Protein AF-R6EU10-F1 (afdb_monomer)

Radius of gyration: 15.29 Å; Cα contacts (8 Å, |Δi|>4): 115; chains: 1; bounding box: 35×38×36 Å

Secondary structure (DSSP, 8-state):
-HHHHHHHTTS--SS-B-HHHHHHHHHHHHHHHHHHHT--S---THHHHHHGGGSTTEEEEESSTT-----SS--HHHHHHHEEEEEE-HHHHHHHTSHHHHHHHHHHHIIIIISSTTS----HHHHHHHHHH--

Structure (mmCIF, N/CA/C/O backbone):
data_AF-R6EU10-F1
#
_entry.id   AF-R6EU10-F1
#
loop_
_atom_site.group_PDB
_atom_site.id
_atom_site.type_symbol
_atom_site.label_atom_id
_atom_site.label_alt_id
_atom_site.label_comp_id
_atom_site.label_asym_id
_atom_site.label_entity_id
_atom_site.label_seq_id
_atom_site.pdbx_PDB_ins_code
_atom_site.Cartn_x
_atom_site.Cartn_y
_atom_site.Cartn_z
_atom_site.occupancy
_atom_site.B_iso_or_equiv
_atom_site.auth_seq_id
_atom_site.auth_comp_id
_atom_site.auth_asym_id
_atom_site.auth_atom_id
_atom_site.pdbx_PDB_model_num
ATOM 1 N N . MET A 1 1 ? -4.632 -1.132 4.480 1.00 91.88 1 MET A N 1
ATOM 2 C CA . MET A 1 1 ? -6.029 -0.961 4.007 1.00 91.88 1 MET A CA 1
ATOM 3 C C . MET A 1 1 ? -6.166 -0.685 2.516 1.00 91.88 1 MET A C 1
ATOM 5 O O . MET A 1 1 ? -6.989 -1.341 1.895 1.00 91.88 1 MET A O 1
ATOM 9 N N . ALA A 1 2 ? -5.379 0.217 1.918 1.00 96.25 2 ALA A N 1
ATOM 10 C CA . ALA A 1 2 ? -5.526 0.561 0.495 1.00 96.25 2 ALA A CA 1
ATOM 11 C C . ALA A 1 2 ? -5.451 -0.650 -0.460 1.00 96.25 2 ALA A C 1
ATOM 13 O O . ALA A 1 2 ? -6.250 -0.744 -1.384 1.00 96.25 2 ALA A O 1
ATOM 14 N N . LEU A 1 3 ? -4.569 -1.618 -0.179 1.00 95.69 3 LEU A N 1
ATOM 15 C CA . LEU A 1 3 ? -4.470 -2.870 -0.944 1.00 95.69 3 LEU A CA 1
ATOM 16 C C . LEU A 1 3 ? -5.779 -3.664 -0.942 1.00 95.69 3 LEU A C 1
ATOM 18 O O . LEU A 1 3 ? -6.266 -4.045 -1.999 1.00 95.69 3 LEU A O 1
ATOM 22 N N . ILE A 1 4 ? -6.370 -3.867 0.241 1.00 96.56 4 ILE A N 1
ATOM 23 C CA . ILE A 1 4 ? -7.632 -4.602 0.398 1.00 96.56 4 ILE A CA 1
ATOM 24 C C . ILE A 1 4 ? -8.733 -3.925 -0.413 1.00 96.56 4 ILE A C 1
ATOM 26 O O . ILE A 1 4 ? -9.395 -4.588 -1.205 1.00 96.56 4 ILE A O 1
ATOM 30 N N . LYS A 1 5 ? -8.863 -2.600 -0.279 1.00 97.06 5 LYS A N 1
ATOM 31 C CA . LYS A 1 5 ? -9.852 -1.821 -1.028 1.00 97.06 5 LYS A CA 1
ATOM 32 C C . LYS A 1 5 ? -9.646 -1.938 -2.541 1.00 97.06 5 LYS A C 1
ATOM 34 O O . LYS A 1 5 ? -10.603 -2.169 -3.265 1.00 97.06 5 LYS A O 1
ATOM 39 N N . GLY A 1 6 ? -8.405 -1.840 -3.017 1.00 97.56 6 GLY A N 1
ATOM 40 C CA . GLY A 1 6 ? -8.096 -1.965 -4.442 1.00 97.56 6 GLY A CA 1
ATOM 41 C C . GLY A 1 6 ? -8.365 -3.358 -5.021 1.00 97.56 6 GLY A C 1
ATOM 42 O O . GLY A 1 6 ? -8.754 -3.463 -6.182 1.00 97.56 6 GLY A O 1
ATOM 43 N N . ILE A 1 7 ? -8.195 -4.418 -4.225 1.00 97.62 7 ILE A N 1
ATOM 44 C CA . ILE A 1 7 ? -8.592 -5.782 -4.612 1.00 97.62 7 ILE A CA 1
ATOM 45 C C . ILE A 1 7 ? -10.122 -5.884 -4.678 1.00 97.62 7 ILE A C 1
ATOM 47 O O . ILE A 1 7 ? -10.662 -6.415 -5.644 1.00 97.62 7 ILE A O 1
ATOM 51 N N . GLU A 1 8 ? -10.833 -5.354 -3.681 1.00 96.94 8 GLU A N 1
ATOM 52 C CA . GLU A 1 8 ? -12.303 -5.371 -3.637 1.00 96.94 8 GLU A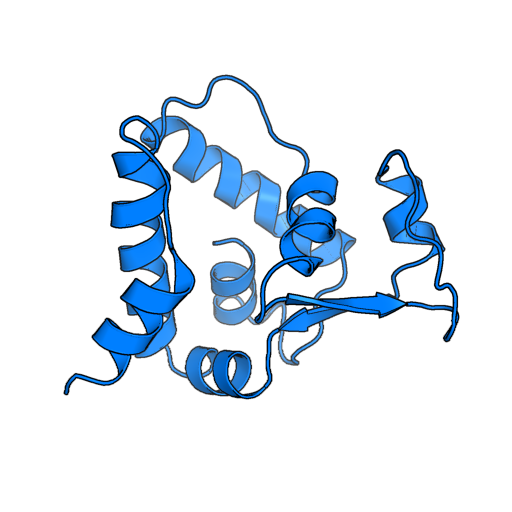 CA 1
ATOM 53 C C . GLU A 1 8 ? -12.954 -4.608 -4.787 1.00 96.94 8 GLU A C 1
ATOM 55 O O . GLU A 1 8 ? -13.945 -5.073 -5.344 1.00 96.94 8 GLU A O 1
ATOM 60 N N . ASP A 1 9 ? -12.367 -3.477 -5.166 1.00 96.81 9 ASP A N 1
ATOM 61 C CA . ASP A 1 9 ? -12.832 -2.652 -6.280 1.00 96.81 9 ASP A CA 1
ATOM 62 C C . ASP A 1 9 ? -12.433 -3.219 -7.653 1.00 96.81 9 ASP A C 1
ATOM 64 O O . ASP A 1 9 ? -12.791 -2.658 -8.687 1.00 96.81 9 ASP A O 1
ATOM 68 N N . GLY A 1 10 ? -11.652 -4.305 -7.690 1.00 96.81 10 GLY A N 1
ATOM 69 C CA . GLY A 1 10 ? -11.154 -4.902 -8.929 1.00 96.81 10 GLY A CA 1
ATOM 70 C C . GLY A 1 10 ? -10.088 -4.071 -9.653 1.00 96.81 10 GLY A C 1
ATOM 71 O O . GLY A 1 10 ? -9.793 -4.352 -10.818 1.00 96.81 10 GLY A O 1
ATOM 72 N N . VAL A 1 11 ? -9.497 -3.073 -8.983 1.00 97.50 11 VAL A N 1
ATOM 73 C CA . VAL A 1 11 ? -8.378 -2.266 -9.503 1.00 97.50 11 VAL A CA 1
ATOM 74 C C . VAL A 1 11 ? -7.127 -3.131 -9.650 1.00 97.50 11 VAL A C 1
ATOM 76 O O . VAL A 1 11 ? -6.436 -3.053 -10.666 1.00 97.50 11 VAL A O 1
ATOM 79 N N . PHE A 1 12 ? -6.860 -3.993 -8.664 1.00 97.81 12 PHE A N 1
ATOM 80 C CA . PHE A 1 12 ? -5.739 -4.932 -8.688 1.00 97.81 12 PHE A CA 1
ATOM 81 C C . PHE A 1 12 ? -6.241 -6.357 -8.917 1.00 97.81 12 PHE A C 1
ATOM 83 O O . PHE A 1 12 ? -6.725 -7.015 -7.999 1.00 97.81 12 PHE A O 1
ATOM 90 N N . LYS A 1 13 ? -6.118 -6.831 -10.160 1.00 97.06 13 LYS A N 1
ATOM 91 C CA . LYS A 1 13 ? -6.496 -8.198 -10.576 1.00 97.06 13 LYS A CA 1
ATOM 92 C C . LYS A 1 13 ? -5.344 -9.201 -10.491 1.00 97.06 13 LYS A C 1
ATOM 94 O O . LYS A 1 13 ? -5.554 -10.404 -10.597 1.00 97.06 13 LYS A O 1
ATOM 99 N N . HIS A 1 14 ? -4.130 -8.696 -10.315 1.00 97.94 14 HIS A N 1
ATOM 100 C CA . HIS A 1 14 ? -2.901 -9.470 -10.211 1.00 97.94 14 HIS A CA 1
ATOM 101 C C . HIS A 1 14 ? -2.111 -8.988 -8.995 1.00 97.94 14 HIS A C 1
ATOM 103 O O . HIS A 1 14 ? -2.341 -7.877 -8.514 1.00 97.94 14 HIS A O 1
ATOM 109 N N . ASN A 1 15 ? -1.166 -9.807 -8.529 1.00 98.06 15 ASN A N 1
ATOM 110 C CA . ASN A 1 15 ? -0.249 -9.464 -7.441 1.00 98.06 15 ASN A CA 1
ATOM 111 C C . ASN A 1 15 ? 0.815 -8.455 -7.914 1.00 98.06 15 ASN A C 1
ATOM 113 O O . ASN A 1 15 ? 1.999 -8.766 -8.006 1.00 98.06 15 ASN A O 1
ATOM 117 N N . SER A 1 16 ? 0.357 -7.273 -8.311 1.00 97.69 16 SER A N 1
ATOM 118 C CA . SER A 1 16 ? 1.160 -6.167 -8.813 1.00 97.69 16 SER A CA 1
ATOM 119 C C . SER A 1 16 ? 0.439 -4.862 -8.490 1.00 97.69 16 SER A C 1
ATOM 121 O O . SER A 1 16 ? -0.691 -4.621 -8.921 1.00 97.69 16 SER A O 1
ATOM 123 N N . PHE A 1 17 ? 1.091 -4.036 -7.680 1.00 97.94 17 PHE A N 1
ATOM 124 C CA . PHE A 1 17 ? 0.571 -2.792 -7.136 1.00 97.94 17 PHE A CA 1
ATOM 125 C C . PHE A 1 17 ? 1.414 -1.626 -7.653 1.00 97.94 17 PHE A C 1
ATOM 127 O O . PHE A 1 17 ? 2.458 -1.282 -7.095 1.00 97.94 17 PHE A O 1
ATOM 134 N N . GLU A 1 18 ? 0.952 -1.013 -8.739 1.00 97.31 18 GLU A N 1
ATOM 135 C CA . GLU A 1 18 ? 1.535 0.218 -9.274 1.00 97.31 18 GLU A CA 1
ATOM 136 C C . GLU A 1 18 ? 1.323 1.382 -8.297 1.00 97.31 18 GLU A C 1
ATOM 138 O O . GLU A 1 18 ? 0.220 1.581 -7.774 1.00 97.31 18 GLU A O 1
ATOM 143 N N . TYR A 1 19 ? 2.371 2.181 -8.086 1.00 97.38 19 TYR A N 1
ATOM 144 C CA . TYR A 1 19 ? 2.362 3.262 -7.100 1.00 97.38 19 TYR A CA 1
ATOM 145 C C . TYR A 1 19 ? 1.228 4.272 -7.330 1.00 97.38 19 TYR A C 1
ATOM 147 O O . TYR A 1 19 ? 0.496 4.579 -6.393 1.00 97.38 19 TYR A O 1
ATOM 155 N N . GLU A 1 20 ? 1.035 4.752 -8.564 1.00 96.50 20 GLU A N 1
ATOM 156 C CA . GLU A 1 20 ? 0.016 5.773 -8.859 1.00 96.50 20 GLU A CA 1
ATOM 157 C C . GLU A 1 20 ? -1.409 5.245 -8.647 1.00 96.50 20 GLU A C 1
ATOM 159 O O . GLU A 1 20 ? -2.234 5.915 -8.028 1.00 96.50 20 GLU A O 1
ATOM 164 N N . LYS A 1 21 ? -1.692 4.006 -9.075 1.00 96.94 21 LYS A N 1
ATOM 165 C CA . LYS A 1 21 ? -3.002 3.372 -8.849 1.00 96.94 21 LYS A CA 1
ATOM 166 C C . LYS A 1 21 ? -3.283 3.209 -7.360 1.00 96.94 21 LYS A C 1
ATOM 168 O O . LYS A 1 21 ? -4.393 3.475 -6.901 1.00 96.94 21 LYS A O 1
ATOM 173 N N . LEU A 1 22 ? -2.273 2.794 -6.593 1.00 97.38 22 LEU A N 1
ATOM 174 C CA . LEU A 1 22 ? -2.411 2.644 -5.151 1.00 97.38 22 LEU A CA 1
ATOM 175 C C . LEU A 1 22 ? -2.546 4.002 -4.447 1.00 97.38 22 LEU A C 1
ATOM 177 O O . LEU A 1 22 ? -3.303 4.094 -3.483 1.00 97.38 22 LEU A O 1
ATOM 181 N N . ALA A 1 23 ? -1.889 5.056 -4.943 1.00 96.44 23 ALA A N 1
ATOM 182 C CA . ALA A 1 23 ? -1.991 6.421 -4.423 1.00 96.44 23 ALA A CA 1
ATOM 183 C C . ALA A 1 23 ? -3.423 6.962 -4.493 1.00 96.44 23 ALA A C 1
ATOM 185 O O . ALA A 1 23 ? -3.913 7.494 -3.496 1.00 96.44 23 ALA A O 1
ATOM 186 N N . CYS A 1 24 ? -4.120 6.738 -5.613 1.00 94.94 24 CYS A N 1
ATOM 187 C CA . CYS A 1 24 ? -5.519 7.145 -5.780 1.00 94.94 24 CYS A CA 1
ATOM 188 C C . CYS A 1 24 ? -6.453 6.523 -4.728 1.00 94.94 24 CYS A C 1
ATOM 190 O O . CYS A 1 24 ? -7.424 7.147 -4.308 1.00 94.94 24 CYS A O 1
ATOM 192 N N . ILE A 1 25 ? -6.159 5.299 -4.283 1.00 97.25 25 ILE A N 1
ATOM 193 C CA . ILE A 1 25 ? -6.949 4.598 -3.261 1.00 97.25 25 ILE A CA 1
ATOM 194 C C . ILE A 1 25 ? -6.498 5.011 -1.856 1.00 97.25 25 ILE A C 1
ATOM 196 O O . ILE A 1 25 ? -7.317 5.174 -0.947 1.00 97.25 25 ILE A O 1
ATOM 200 N N . TYR A 1 26 ? -5.187 5.162 -1.667 1.00 96.25 26 TYR A N 1
ATOM 201 C CA . TYR A 1 26 ? -4.570 5.426 -0.376 1.00 96.25 26 TYR A CA 1
ATOM 202 C C . TYR A 1 26 ? -5.092 6.702 0.262 1.00 96.25 26 TYR A C 1
ATOM 204 O O . TYR A 1 26 ? -5.412 6.669 1.442 1.00 96.25 26 TYR A O 1
ATOM 212 N N . GLU A 1 27 ? -5.224 7.796 -0.487 1.00 91.62 27 GLU A N 1
ATOM 213 C CA . GLU A 1 27 ? -5.664 9.068 0.089 1.00 91.62 27 GLU A CA 1
ATOM 214 C C . GLU A 1 27 ? -7.070 8.967 0.705 1.00 91.62 27 GLU A C 1
ATOM 216 O O . GLU A 1 27 ? -7.286 9.383 1.845 1.00 91.62 27 GLU A O 1
ATOM 221 N N . ALA A 1 28 ? -8.017 8.358 -0.015 1.00 91.50 28 ALA A N 1
ATOM 222 C CA . ALA A 1 28 ? -9.383 8.167 0.468 1.00 91.50 28 ALA A CA 1
ATOM 223 C C . ALA A 1 28 ? -9.428 7.246 1.697 1.00 91.50 28 ALA A C 1
ATOM 225 O O . ALA A 1 28 ? -10.134 7.515 2.670 1.00 91.50 28 ALA A O 1
ATOM 226 N N . VAL A 1 29 ? -8.642 6.168 1.672 1.00 94.06 29 VAL A N 1
ATOM 227 C CA . VAL A 1 29 ? -8.528 5.236 2.796 1.00 94.06 29 VAL A CA 1
ATOM 228 C C . VAL A 1 29 ? -7.868 5.901 4.002 1.00 94.06 29 VAL A C 1
ATOM 230 O O . VAL A 1 29 ? -8.365 5.754 5.112 1.00 94.06 29 VAL A O 1
ATOM 233 N N . PHE A 1 30 ? -6.782 6.643 3.804 1.00 92.12 30 PHE A N 1
ATOM 234 C CA . PHE A 1 30 ? -6.065 7.329 4.870 1.00 92.12 30 PHE A CA 1
ATOM 235 C C . PHE A 1 30 ? -6.993 8.300 5.594 1.00 92.12 30 PHE A C 1
ATOM 237 O O . PHE A 1 30 ? -7.130 8.196 6.806 1.00 92.12 30 PHE A O 1
ATOM 244 N N . LYS A 1 31 ? -7.702 9.169 4.859 1.00 89.25 31 LYS A N 1
ATOM 245 C CA . LYS A 1 31 ? -8.649 10.130 5.449 1.00 89.25 31 LYS A CA 1
ATOM 246 C C . LYS A 1 31 ? -9.699 9.437 6.318 1.00 89.25 31 LYS A C 1
ATOM 248 O O . LYS A 1 31 ? -9.914 9.849 7.448 1.00 89.25 31 LYS A O 1
ATOM 253 N N . LYS A 1 32 ? -10.276 8.329 5.836 1.00 89.81 32 LYS A N 1
ATOM 254 C CA . LYS A 1 32 ? -11.271 7.548 6.591 1.00 89.81 32 LYS A CA 1
ATOM 255 C C . LYS A 1 32 ? -10.751 7.060 7.950 1.00 89.81 32 LYS A C 1
ATOM 257 O O . LYS A 1 32 ? -11.524 6.977 8.899 1.00 89.81 32 LYS A O 1
ATOM 262 N N . TYR A 1 33 ? -9.481 6.669 8.029 1.00 87.69 33 TYR A N 1
ATOM 263 C CA . TYR A 1 33 ? -8.911 6.072 9.239 1.00 87.69 33 TYR A CA 1
ATOM 264 C C . TYR A 1 33 ? -8.110 7.053 10.100 1.00 87.69 33 TYR A C 1
ATOM 266 O O . TYR A 1 33 ? -7.955 6.784 11.287 1.00 87.69 33 TYR A O 1
ATOM 274 N N . ALA A 1 34 ? -7.660 8.183 9.549 1.00 86.00 34 ALA A N 1
ATOM 275 C CA . ALA A 1 34 ? -6.973 9.237 10.294 1.00 86.00 34 ALA A CA 1
ATOM 276 C C . ALA A 1 34 ? -7.854 9.804 11.417 1.00 86.00 34 ALA A C 1
ATOM 278 O O . ALA A 1 34 ? -7.378 10.006 12.534 1.00 86.00 34 ALA A O 1
ATOM 279 N N . ASP A 1 35 ? -9.157 9.953 11.155 1.00 79.19 35 ASP A N 1
ATOM 280 C CA . ASP A 1 35 ? -10.138 10.369 12.162 1.00 79.19 35 ASP A CA 1
ATOM 281 C C . ASP A 1 35 ? -10.230 9.360 13.319 1.00 79.19 35 ASP A C 1
ATOM 283 O O . ASP A 1 35 ? -10.345 9.736 14.486 1.00 79.19 35 ASP A O 1
ATOM 287 N N . ILE A 1 36 ? -10.132 8.063 13.007 1.00 80.62 36 ILE A N 1
ATOM 288 C CA . ILE A 1 36 ? -10.222 6.971 13.987 1.00 80.62 36 ILE A CA 1
ATOM 289 C C . ILE A 1 36 ? -8.943 6.891 14.829 1.00 80.62 36 ILE A C 1
ATOM 291 O O . ILE A 1 36 ? -9.025 6.728 16.045 1.00 80.62 36 ILE A O 1
ATOM 295 N N . SER A 1 37 ? -7.769 7.030 14.206 1.00 76.38 37 SER A N 1
ATOM 296 C CA . SER A 1 37 ? -6.473 6.999 14.898 1.00 76.38 37 SER A CA 1
ATOM 297 C C . SER A 1 37 ? -6.101 8.320 15.577 1.00 76.38 37 SER A C 1
ATOM 299 O O . SER A 1 37 ? -5.063 8.387 16.235 1.00 76.38 37 SER A O 1
ATOM 301 N N . LYS A 1 38 ? -6.921 9.373 15.433 1.00 80.56 38 LYS A N 1
ATOM 302 C CA . LYS A 1 38 ? -6.609 10.752 15.858 1.00 80.56 38 LYS A CA 1
ATOM 303 C C . LYS A 1 38 ? -5.290 11.266 15.269 1.00 80.56 38 LYS A C 1
ATOM 305 O O . LYS A 1 38 ? -4.599 12.080 15.882 1.00 80.56 38 LYS A O 1
ATOM 310 N N . GLN A 1 39 ? -4.924 10.776 14.089 1.00 79.94 39 GLN A N 1
ATOM 311 C CA . GLN A 1 39 ? -3.710 11.187 13.408 1.00 79.94 39 GLN A CA 1
ATOM 312 C C . GLN A 1 39 ? -3.921 12.564 12.770 1.00 79.94 39 GLN A C 1
ATOM 314 O O . GLN A 1 39 ? -4.756 12.729 11.886 1.00 79.94 39 GLN A O 1
ATOM 319 N N . THR A 1 40 ? -3.147 13.553 13.212 1.00 77.56 40 THR A N 1
ATOM 320 C CA . THR A 1 40 ? -3.263 14.944 12.743 1.00 77.56 40 THR A CA 1
ATOM 321 C C . THR A 1 40 ? -2.465 15.214 11.472 1.00 77.56 40 THR A C 1
ATOM 323 O O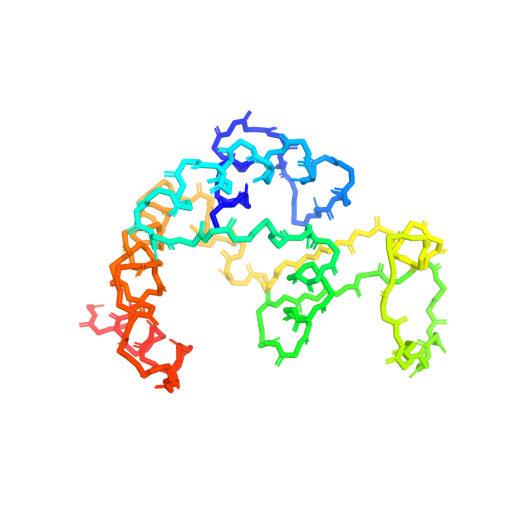 . THR A 1 40 ? -2.819 16.098 10.696 1.00 77.56 40 THR A O 1
ATOM 326 N N . GLU A 1 41 ? -1.388 14.461 11.245 1.00 85.56 41 GLU A N 1
ATOM 327 C CA . GLU A 1 41 ? -0.496 14.649 10.103 1.00 85.56 41 GLU A CA 1
ATOM 328 C C . GLU A 1 41 ? -0.731 13.599 9.023 1.00 85.56 41 GLU A C 1
ATOM 330 O O . GLU A 1 41 ? -0.756 12.396 9.288 1.00 85.56 41 GLU A O 1
ATOM 335 N N . TYR A 1 42 ? -0.841 14.048 7.775 1.00 87.69 42 TYR A N 1
ATOM 336 C CA . TYR A 1 42 ? -0.892 13.151 6.630 1.00 87.69 42 TYR A CA 1
ATOM 337 C C . TYR A 1 42 ? 0.453 12.442 6.447 1.00 87.69 42 TYR A C 1
ATOM 339 O O . TYR A 1 42 ? 1.484 13.096 6.307 1.00 87.69 42 TYR A O 1
ATOM 347 N N . THR A 1 43 ? 0.443 11.109 6.378 1.00 90.06 43 THR A N 1
ATOM 348 C CA . THR A 1 43 ? 1.615 10.331 5.959 1.00 90.06 43 THR A CA 1
ATOM 349 C C . THR A 1 43 ? 1.527 10.060 4.456 1.00 90.06 43 THR A C 1
ATOM 351 O O . THR A 1 43 ? 0.652 9.299 4.039 1.00 90.06 43 THR A O 1
ATOM 354 N N . PRO A 1 44 ? 2.420 10.619 3.620 1.00 92.75 44 PRO A N 1
ATOM 355 C CA . PRO A 1 44 ? 2.442 10.331 2.187 1.00 92.75 44 PRO A CA 1
ATOM 356 C C . PRO A 1 44 ? 2.669 8.848 1.878 1.00 92.75 44 PRO A C 1
ATOM 358 O O . PRO A 1 44 ? 3.526 8.227 2.502 1.00 92.75 44 PRO A O 1
ATOM 361 N N . LEU A 1 45 ? 1.986 8.302 0.859 1.00 95.69 45 LEU A N 1
ATOM 362 C CA . LEU A 1 45 ? 2.074 6.880 0.479 1.00 95.69 45 LEU A CA 1
ATOM 363 C C . LEU A 1 45 ? 3.508 6.391 0.230 1.00 95.69 45 LEU A C 1
ATOM 365 O O . LEU A 1 45 ? 3.805 5.245 0.551 1.00 95.69 45 LEU A O 1
ATOM 369 N N . TYR A 1 46 ? 4.403 7.215 -0.329 1.00 94.38 46 TYR A N 1
ATOM 370 C CA . TYR A 1 46 ? 5.772 6.772 -0.629 1.00 94.38 46 TYR A CA 1
ATOM 371 C C . TYR A 1 46 ? 6.527 6.274 0.612 1.00 94.38 46 TYR A C 1
ATOM 373 O O . TYR A 1 46 ? 7.411 5.435 0.464 1.00 94.38 46 TYR A O 1
ATOM 381 N N . TYR A 1 47 ? 6.155 6.720 1.820 1.00 93.19 47 TYR A N 1
ATOM 382 C CA . TYR A 1 47 ? 6.716 6.186 3.059 1.00 93.19 47 TYR A CA 1
ATOM 383 C C . TYR A 1 47 ? 6.308 4.729 3.297 1.00 93.19 47 TYR A C 1
ATOM 385 O O . TYR A 1 47 ? 7.190 3.877 3.220 1.00 93.19 47 TYR A O 1
ATOM 393 N N . PRO A 1 48 ? 5.030 4.378 3.552 1.00 92.75 48 PRO A N 1
ATOM 394 C CA . PRO A 1 48 ? 4.652 2.985 3.755 1.00 92.75 48 PRO A CA 1
ATOM 395 C C . PRO A 1 48 ? 4.916 2.129 2.513 1.00 92.75 48 PRO A C 1
ATOM 397 O O . PRO A 1 48 ? 5.342 0.992 2.654 1.00 92.75 48 PRO A O 1
ATOM 400 N N . PHE A 1 49 ? 4.759 2.663 1.299 1.00 94.94 49 PHE A N 1
ATOM 401 C CA . PHE A 1 49 ? 5.060 1.921 0.072 1.00 94.94 49 PHE A CA 1
ATOM 402 C C . PHE A 1 49 ? 6.517 1.450 0.025 1.00 94.94 49 PHE A C 1
ATOM 404 O O . PHE A 1 49 ? 6.792 0.335 -0.409 1.00 94.94 49 PHE A O 1
ATOM 411 N N . PHE A 1 50 ? 7.453 2.279 0.487 1.00 92.56 50 PHE A N 1
ATOM 412 C CA . PHE A 1 50 ? 8.857 1.908 0.555 1.00 92.56 50 PHE A CA 1
ATOM 413 C C . PHE A 1 50 ? 9.188 1.117 1.818 1.00 92.56 50 PHE A C 1
ATOM 415 O O . PHE A 1 50 ? 9.732 0.024 1.733 1.00 92.56 50 PHE A O 1
ATOM 422 N N . HIS A 1 51 ? 8.878 1.651 2.999 1.00 88.19 51 HIS A N 1
ATOM 423 C CA . HIS A 1 51 ? 9.336 1.094 4.271 1.00 88.19 51 HIS A CA 1
ATOM 424 C C . HIS A 1 51 ? 8.687 -0.241 4.625 1.00 88.19 51 HIS A C 1
ATOM 426 O O . HIS A 1 51 ? 9.277 -0.984 5.399 1.00 88.19 51 HIS A O 1
ATOM 432 N N . LEU A 1 52 ? 7.546 -0.599 4.025 1.00 88.06 52 LEU A N 1
ATOM 433 C CA . LEU A 1 52 ? 6.997 -1.945 4.175 1.00 88.06 52 LEU A CA 1
ATOM 434 C C . LEU A 1 52 ? 7.906 -3.027 3.576 1.00 88.06 52 LEU A C 1
ATOM 436 O O . LEU A 1 52 ? 7.735 -4.184 3.937 1.00 88.06 52 LEU A O 1
ATOM 440 N N . HIS A 1 53 ? 8.896 -2.700 2.733 1.00 80.06 53 HIS A N 1
ATOM 441 C CA . HIS A 1 53 ? 9.824 -3.713 2.204 1.00 80.06 53 HIS A CA 1
ATOM 442 C C . HIS A 1 53 ? 10.664 -4.402 3.291 1.00 80.06 53 HIS A C 1
ATOM 444 O O . HIS A 1 53 ? 11.245 -5.450 3.041 1.00 80.06 53 HIS A O 1
ATOM 450 N N . THR A 1 54 ? 10.748 -3.818 4.493 1.00 75.19 54 THR A N 1
ATOM 451 C CA . THR A 1 54 ? 11.406 -4.446 5.648 1.00 75.19 54 THR A CA 1
ATOM 452 C C . THR A 1 54 ? 10.535 -5.506 6.324 1.00 75.19 54 THR A C 1
ATOM 454 O O . THR A 1 54 ? 10.976 -6.148 7.274 1.00 75.19 54 THR A O 1
ATOM 457 N N . SER A 1 55 ? 9.294 -5.680 5.866 1.00 81.50 55 SER A N 1
ATOM 458 C CA . SER A 1 55 ? 8.402 -6.746 6.307 1.00 81.50 55 SER A CA 1
ATOM 459 C C . SER A 1 55 ? 8.566 -8.001 5.452 1.00 81.50 55 SER A C 1
ATOM 461 O O . SER A 1 55 ? 8.891 -7.924 4.272 1.00 81.50 55 SER A O 1
ATOM 463 N N . ASP A 1 56 ? 8.216 -9.158 6.011 1.00 86.69 56 ASP A N 1
ATOM 464 C CA . ASP A 1 56 ? 8.312 -10.439 5.295 1.00 86.69 56 ASP A CA 1
ATOM 465 C C . ASP A 1 56 ? 7.242 -10.613 4.196 1.00 86.69 56 ASP A C 1
ATOM 467 O O . ASP A 1 56 ? 7.205 -11.637 3.512 1.00 86.69 56 ASP A O 1
ATOM 471 N N . PHE A 1 57 ? 6.318 -9.655 4.045 1.00 90.06 57 PHE A N 1
ATOM 472 C CA . PHE A 1 57 ? 5.142 -9.803 3.185 1.00 90.06 57 PHE A CA 1
ATOM 473 C C . PHE A 1 57 ? 5.055 -8.806 2.033 1.00 90.06 57 PHE A C 1
ATOM 475 O O . PHE A 1 57 ? 4.193 -9.007 1.183 1.00 90.06 57 PHE A O 1
ATOM 482 N N . TRP A 1 58 ? 5.874 -7.755 1.983 1.00 94.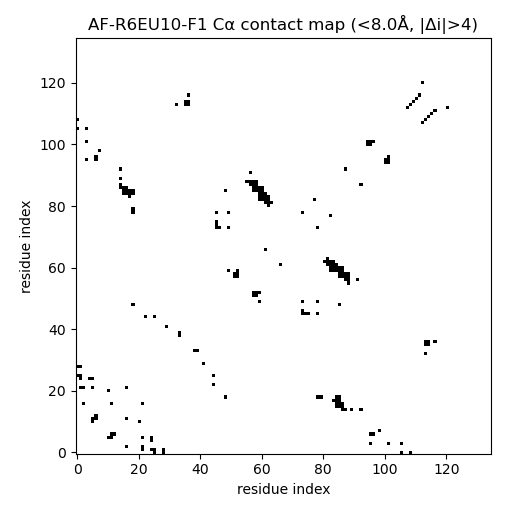50 58 TRP A N 1
ATOM 483 C CA . TRP A 1 58 ? 5.803 -6.704 0.963 1.00 94.50 58 TRP A CA 1
ATOM 484 C C . TRP A 1 58 ? 7.140 -6.567 0.252 1.00 94.50 58 TRP A C 1
ATOM 486 O O . TRP A 1 58 ? 8.177 -6.421 0.886 1.00 94.50 58 TRP A O 1
ATOM 496 N N . ASN A 1 59 ? 7.111 -6.587 -1.073 1.00 93.62 59 ASN A N 1
ATOM 497 C CA . ASN A 1 59 ? 8.302 -6.609 -1.903 1.00 93.62 59 ASN A CA 1
ATOM 498 C C . ASN A 1 59 ? 8.194 -5.562 -3.009 1.00 93.62 59 ASN A C 1
ATOM 500 O O . ASN A 1 59 ? 7.105 -5.269 -3.505 1.00 93.62 59 ASN A O 1
ATOM 504 N N . LEU A 1 60 ? 9.339 -5.021 -3.418 1.00 93.69 60 LEU A N 1
ATOM 505 C CA . LEU A 1 60 ? 9.439 -4.072 -4.522 1.00 93.69 60 LEU A CA 1
ATOM 506 C C . LEU A 1 60 ? 10.046 -4.774 -5.737 1.00 93.69 60 LEU A C 1
ATOM 508 O O . LEU A 1 60 ? 11.135 -5.339 -5.651 1.00 93.69 60 LEU A O 1
ATOM 512 N N . CYS A 1 61 ? 9.357 -4.722 -6.874 1.00 93.19 61 CYS A N 1
ATOM 513 C CA . CYS A 1 61 ? 9.934 -5.073 -8.164 1.00 93.19 61 CYS A CA 1
ATOM 514 C C . CYS A 1 61 ? 10.627 -3.827 -8.729 1.00 93.19 61 CYS A C 1
ATOM 516 O O . CYS A 1 61 ? 9.976 -2.824 -9.035 1.00 93.19 61 CYS A O 1
ATOM 518 N N . LEU A 1 62 ? 11.959 -3.861 -8.798 1.00 92.75 62 LEU A N 1
ATOM 519 C CA . LEU A 1 62 ? 12.755 -2.751 -9.317 1.00 92.75 62 LEU A CA 1
ATOM 520 C C . LEU A 1 62 ? 12.827 -2.816 -10.844 1.00 92.75 62 LEU A C 1
ATOM 522 O O . LEU A 1 62 ? 13.013 -3.890 -11.406 1.00 92.75 62 LEU A O 1
ATOM 526 N N . LYS A 1 63 ? 12.767 -1.652 -11.498 1.00 92.19 63 LYS A N 1
ATOM 527 C CA . LYS A 1 63 ? 12.902 -1.522 -12.961 1.00 92.19 63 LYS A CA 1
ATOM 528 C C . LYS A 1 63 ? 14.261 -2.002 -13.469 1.00 92.19 63 LYS A C 1
ATOM 530 O O . LYS A 1 63 ? 14.366 -2.511 -14.579 1.00 92.19 63 LYS A O 1
ATOM 535 N N . THR A 1 64 ? 15.296 -1.827 -12.650 1.00 87.81 64 THR A N 1
ATOM 536 C CA . THR A 1 64 ? 16.649 -2.306 -12.932 1.00 87.81 64 THR A CA 1
ATOM 537 C C . THR A 1 64 ? 17.009 -3.380 -11.908 1.00 87.81 64 THR A C 1
ATOM 539 O O . THR A 1 64 ? 17.224 -3.050 -10.734 1.00 87.81 64 THR A O 1
ATOM 542 N N . PRO A 1 65 ? 17.087 -4.658 -12.319 1.00 69.94 65 PRO A N 1
ATOM 543 C CA . PRO A 1 65 ? 17.598 -5.729 -11.471 1.00 69.94 65 PRO A CA 1
ATOM 544 C C . PRO A 1 65 ? 19.022 -5.384 -10.993 1.00 69.94 65 PRO A C 1
ATOM 546 O O . PRO A 1 65 ? 19.819 -4.891 -11.788 1.00 69.94 65 PRO A O 1
ATOM 549 N N . HIS A 1 66 ? 19.345 -5.627 -9.716 1.00 64.38 66 HIS A N 1
ATOM 550 C CA . HIS A 1 66 ? 20.653 -5.341 -9.073 1.00 64.38 66 HIS A CA 1
ATOM 551 C C . HIS A 1 66 ? 20.949 -3.877 -8.702 1.00 64.38 66 HIS A C 1
ATOM 553 O O . HIS A 1 66 ? 22.090 -3.505 -8.419 1.00 64.38 66 HIS A O 1
ATOM 559 N N . SER A 1 67 ? 19.925 -3.023 -8.641 1.00 65.94 67 SER A N 1
ATOM 560 C CA . SER A 1 67 ? 20.009 -1.763 -7.895 1.00 65.94 67 SER A CA 1
ATOM 561 C C . SER A 1 67 ? 20.037 -2.059 -6.383 1.00 65.94 67 SER A C 1
ATOM 563 O O . SER A 1 67 ? 19.061 -1.827 -5.674 1.00 65.94 67 SER A O 1
ATOM 565 N N . ASP A 1 68 ? 21.160 -2.564 -5.872 1.00 58.53 68 ASP A N 1
ATOM 566 C CA . ASP A 1 68 ? 21.304 -2.989 -4.466 1.00 58.53 68 ASP A CA 1
ATOM 567 C C . ASP A 1 68 ? 21.359 -1.809 -3.478 1.00 58.53 68 ASP A C 1
ATOM 569 O O . ASP A 1 68 ? 21.408 -1.984 -2.260 1.00 58.53 68 ASP A O 1
ATOM 573 N N . LYS A 1 69 ? 21.371 -0.575 -3.993 1.00 68.56 69 LYS A N 1
ATOM 574 C CA . LYS A 1 69 ? 21.441 0.640 -3.185 1.00 68.56 69 LYS A CA 1
ATOM 575 C C . LYS A 1 69 ? 20.071 1.280 -3.070 1.00 68.56 69 LYS A C 1
ATOM 577 O O . LYS A 1 69 ? 19.684 2.130 -3.871 1.00 68.56 69 LYS A O 1
ATOM 582 N N . PHE A 1 70 ? 19.367 0.903 -2.012 1.00 80.00 70 PHE A N 1
ATOM 583 C CA . PHE A 1 70 ? 18.276 1.717 -1.506 1.00 80.00 70 PHE A CA 1
ATOM 584 C C . PHE A 1 70 ? 18.780 3.121 -1.133 1.00 80.00 70 PHE A C 1
ATOM 586 O O . PHE A 1 70 ? 19.905 3.265 -0.643 1.00 80.00 70 PHE A O 1
ATOM 593 N N . PRO A 1 71 ? 17.982 4.171 -1.384 1.00 81.69 71 PRO A N 1
ATOM 594 C CA . PRO A 1 71 ? 18.393 5.532 -1.093 1.00 81.69 71 PRO A CA 1
ATOM 595 C C . PRO A 1 71 ? 18.442 5.746 0.423 1.00 81.69 71 PRO A C 1
ATOM 597 O O . PRO A 1 71 ? 17.640 5.184 1.166 1.00 81.69 71 PRO A O 1
ATOM 600 N N . SER A 1 72 ? 19.340 6.619 0.881 1.00 78.00 72 SER A N 1
ATOM 601 C CA . SER A 1 72 ? 19.363 7.068 2.280 1.00 78.00 72 SER A CA 1
ATOM 602 C C . SER A 1 72 ? 18.113 7.874 2.653 1.00 78.00 72 SER A C 1
ATOM 604 O O . SER A 1 72 ? 17.665 7.814 3.795 1.00 78.00 72 SER A O 1
ATOM 606 N N . THR A 1 73 ? 17.523 8.579 1.681 1.00 82.06 73 THR A N 1
ATOM 607 C CA . THR A 1 73 ? 16.269 9.326 1.832 1.00 82.06 73 THR A CA 1
ATOM 608 C C . THR A 1 73 ? 15.306 8.950 0.714 1.00 82.06 73 THR A C 1
ATOM 610 O O . THR A 1 73 ? 15.598 9.160 -0.465 1.00 82.06 73 THR A O 1
ATOM 613 N N . ILE A 1 74 ? 14.139 8.415 1.076 1.00 89.94 74 ILE A N 1
ATOM 614 C CA . ILE A 1 74 ? 13.114 8.044 0.102 1.00 89.94 74 ILE A CA 1
ATOM 615 C C . ILE A 1 74 ? 12.329 9.268 -0.380 1.00 89.94 74 ILE A C 1
ATOM 617 O O . ILE A 1 74 ? 12.008 10.172 0.390 1.00 89.94 74 ILE A O 1
ATOM 621 N N . SER A 1 75 ? 11.989 9.283 -1.667 1.00 92.38 75 SER A N 1
ATOM 622 C CA . SER A 1 75 ? 11.102 10.281 -2.261 1.00 92.38 75 SER A CA 1
ATOM 623 C C . SER A 1 75 ? 10.143 9.631 -3.252 1.00 92.38 75 SER A C 1
ATOM 625 O O . SER A 1 75 ? 10.416 8.563 -3.805 1.00 92.38 75 SER A O 1
ATOM 627 N N . VAL A 1 76 ? 9.035 10.315 -3.540 1.00 94.56 76 VAL A N 1
ATOM 628 C CA . VAL A 1 76 ? 8.108 9.899 -4.602 1.00 94.56 76 VAL A CA 1
ATOM 629 C C . VAL A 1 76 ? 8.799 9.805 -5.969 1.00 94.56 76 VAL A C 1
ATOM 631 O O . VAL A 1 76 ? 8.513 8.894 -6.743 1.00 94.56 76 VAL A O 1
ATOM 634 N N . GLY A 1 77 ? 9.749 10.704 -6.256 1.00 94.62 77 GLY A N 1
ATOM 635 C CA . GLY A 1 77 ? 10.531 10.672 -7.494 1.00 94.62 77 GLY A CA 1
ATOM 636 C C . GLY A 1 77 ? 11.386 9.412 -7.595 1.00 94.62 77 GLY A C 1
ATOM 637 O O . GLY A 1 77 ? 11.437 8.787 -8.651 1.00 94.62 77 GLY A O 1
ATOM 638 N N . TRP A 1 78 ? 11.989 8.980 -6.483 1.00 93.50 78 TRP A N 1
ATOM 639 C CA . TRP A 1 78 ? 12.741 7.730 -6.457 1.00 93.50 78 TRP A CA 1
ATOM 640 C C . TRP A 1 78 ? 11.842 6.526 -6.750 1.00 93.50 78 TRP A C 1
ATOM 642 O O . TRP A 1 78 ? 12.206 5.711 -7.594 1.00 93.50 78 TRP A O 1
ATOM 652 N N . ILE A 1 79 ? 10.654 6.443 -6.135 1.00 94.94 79 ILE A N 1
ATOM 653 C CA . ILE A 1 79 ? 9.700 5.354 -6.407 1.00 94.94 79 ILE A CA 1
ATOM 654 C C . ILE A 1 79 ? 9.358 5.299 -7.897 1.00 94.94 79 ILE A C 1
ATOM 656 O O . ILE A 1 79 ? 9.536 4.263 -8.529 1.00 94.94 79 ILE A O 1
ATOM 660 N N . ARG A 1 80 ? 8.952 6.430 -8.482 1.00 95.25 80 ARG A N 1
ATOM 661 C CA . ARG A 1 80 ? 8.576 6.523 -9.903 1.00 95.25 80 ARG A CA 1
ATOM 662 C C . ARG A 1 80 ? 9.703 6.120 -10.850 1.00 95.25 80 ARG A C 1
ATOM 664 O O . ARG A 1 80 ? 9.444 5.526 -11.895 1.00 95.25 80 ARG A O 1
ATOM 671 N N . ASN A 1 81 ? 10.946 6.431 -10.498 1.00 92.88 81 ASN A N 1
ATOM 672 C CA . ASN A 1 81 ? 12.095 6.178 -11.363 1.00 92.88 81 ASN A CA 1
ATOM 673 C C . ASN A 1 81 ? 12.663 4.764 -11.223 1.00 92.88 81 ASN A C 1
ATOM 675 O O . ASN A 1 81 ? 13.260 4.278 -12.177 1.00 92.88 81 ASN A 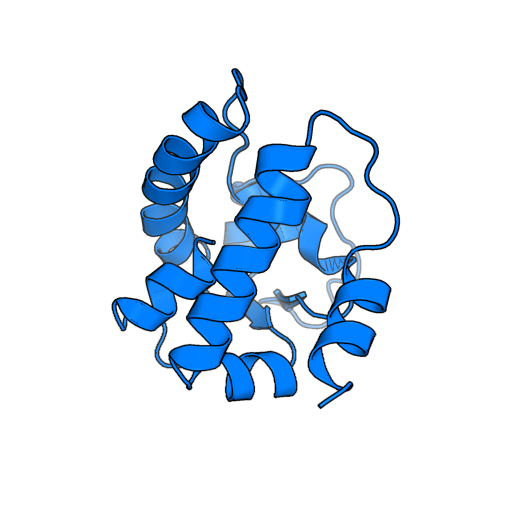O 1
ATOM 679 N N . ASN A 1 82 ? 12.473 4.103 -10.078 1.00 92.88 82 ASN A N 1
ATOM 680 C CA . ASN A 1 82 ? 13.191 2.864 -9.760 1.00 92.88 82 ASN A CA 1
ATOM 681 C C . ASN A 1 82 ? 12.281 1.659 -9.520 1.00 92.88 82 ASN A C 1
ATOM 683 O O . ASN A 1 82 ? 12.737 0.531 -9.678 1.00 92.88 82 ASN A O 1
ATOM 687 N N . VAL A 1 83 ? 11.015 1.866 -9.158 1.00 93.94 83 VAL A N 1
ATOM 688 C CA . VAL A 1 83 ? 10.079 0.781 -8.852 1.00 93.94 83 VAL A CA 1
ATOM 689 C C . VAL A 1 83 ? 9.086 0.627 -9.993 1.00 93.94 83 VAL A C 1
ATOM 691 O O . VAL A 1 83 ? 8.474 1.601 -10.431 1.00 93.94 83 VAL A O 1
ATOM 694 N N . GLU A 1 84 ? 8.937 -0.596 -10.487 1.00 95.69 84 GLU A N 1
ATOM 695 C CA . GLU A 1 84 ? 7.943 -0.927 -11.504 1.00 95.69 84 GLU A CA 1
ATOM 696 C C . GLU A 1 84 ? 6.578 -1.161 -10.854 1.00 95.69 84 GLU A C 1
ATOM 698 O O . GLU A 1 84 ? 5.591 -0.514 -11.197 1.00 95.69 84 GLU A O 1
ATOM 703 N N . TYR A 1 85 ? 6.548 -2.017 -9.835 1.00 97.06 85 TYR A N 1
ATOM 704 C CA . TYR A 1 85 ? 5.390 -2.269 -8.986 1.00 97.06 85 TYR A CA 1
ATOM 705 C C . TYR A 1 85 ? 5.844 -2.854 -7.648 1.00 97.06 85 TYR A C 1
ATOM 707 O O . TYR A 1 85 ? 6.966 -3.340 -7.506 1.00 97.06 85 TYR A O 1
ATOM 715 N N . ALA A 1 86 ? 4.961 -2.830 -6.657 1.00 97.00 86 ALA A N 1
ATOM 716 C CA . ALA A 1 86 ? 5.117 -3.647 -5.461 1.00 97.00 86 ALA A CA 1
ATOM 717 C C . ALA A 1 86 ? 4.269 -4.916 -5.558 1.00 97.00 86 ALA A C 1
ATOM 719 O O . ALA A 1 86 ? 3.292 -4.961 -6.300 1.00 97.00 86 ALA A O 1
ATOM 720 N N . TYR A 1 87 ? 4.610 -5.942 -4.793 1.00 97.31 87 TYR A N 1
ATOM 721 C CA . TYR A 1 87 ? 3.828 -7.170 -4.692 1.00 97.31 87 TYR A CA 1
ATOM 722 C C . TYR A 1 87 ? 3.894 -7.714 -3.270 1.00 97.31 87 TYR A C 1
ATOM 724 O O . TYR A 1 87 ? 4.840 -7.446 -2.527 1.00 97.31 87 TYR A O 1
ATOM 732 N N . ILE A 1 88 ? 2.875 -8.472 -2.874 1.00 97.06 88 ILE A N 1
ATOM 733 C CA . ILE A 1 88 ? 2.861 -9.139 -1.572 1.00 97.06 88 ILE A CA 1
ATOM 734 C C . ILE A 1 88 ? 3.299 -10.596 -1.688 1.00 97.06 88 ILE A C 1
ATOM 736 O O . ILE A 1 88 ? 3.299 -11.164 -2.779 1.00 97.06 88 ILE A O 1
ATOM 740 N N . ALA A 1 89 ? 3.664 -11.219 -0.568 1.00 95.44 89 ALA A N 1
ATOM 741 C CA . ALA A 1 89 ? 3.995 -12.640 -0.531 1.00 95.44 89 ALA A CA 1
ATOM 742 C C . ALA A 1 89 ? 2.888 -13.482 -1.210 1.00 95.44 89 ALA A C 1
ATOM 744 O O . ALA A 1 89 ? 1.709 -13.260 -0.912 1.00 95.44 89 ALA A O 1
ATOM 745 N N . PRO A 1 90 ? 3.224 -14.461 -2.077 1.00 95.62 90 PRO A N 1
ATOM 746 C CA . PRO A 1 90 ? 2.234 -15.214 -2.856 1.00 95.62 90 PRO A CA 1
ATOM 747 C C . PRO A 1 90 ? 1.112 -15.824 -2.010 1.00 95.62 90 PRO A C 1
ATOM 749 O O . PRO A 1 90 ? -0.061 -15.642 -2.312 1.00 95.62 90 PRO A O 1
ATOM 752 N N . LYS A 1 91 ? 1.456 -16.426 -0.865 1.00 94.69 91 LYS A N 1
ATOM 753 C CA . LYS A 1 91 ? 0.468 -16.994 0.063 1.00 94.69 91 LYS A CA 1
ATOM 754 C C . LYS A 1 91 ? -0.528 -15.948 0.577 1.00 94.69 91 LYS A C 1
ATOM 756 O O . LYS A 1 91 ? -1.713 -16.240 0.704 1.00 94.69 91 LYS A O 1
ATOM 761 N N . LEU A 1 92 ? -0.061 -14.733 0.878 1.00 95.06 92 LEU A N 1
ATOM 762 C CA . LEU A 1 92 ? -0.942 -13.648 1.311 1.00 95.06 92 LEU A CA 1
ATOM 763 C C . LEU A 1 92 ? -1.840 -13.193 0.156 1.00 95.06 92 LEU A C 1
ATOM 765 O O . LEU A 1 92 ? -3.030 -12.982 0.365 1.00 95.06 92 LEU A O 1
ATOM 769 N N . TRP A 1 93 ? -1.297 -13.083 -1.058 1.00 97.50 93 TRP A N 1
ATOM 770 C CA . TRP A 1 93 ? -2.086 -12.765 -2.248 1.00 97.50 93 TRP A CA 1
ATOM 771 C C . TRP A 1 93 ? -3.224 -13.763 -2.478 1.00 97.50 93 TRP A C 1
ATOM 773 O O . TRP A 1 93 ? -4.367 -13.335 -2.659 1.00 97.50 93 TRP A O 1
ATOM 783 N N . ASP A 1 94 ? -2.932 -15.062 -2.399 1.00 97.12 94 ASP A N 1
ATOM 784 C CA . ASP A 1 94 ? -3.918 -16.129 -2.583 1.00 97.12 94 ASP A CA 1
ATOM 785 C C . ASP A 1 94 ? -5.032 -16.044 -1.532 1.00 97.12 94 ASP A C 1
ATOM 787 O O . ASP A 1 94 ? -6.218 -16.077 -1.861 1.00 97.12 94 ASP A O 1
ATOM 791 N N . MET A 1 95 ? -4.668 -15.826 -0.264 1.00 96.56 95 MET A N 1
ATOM 792 C CA . MET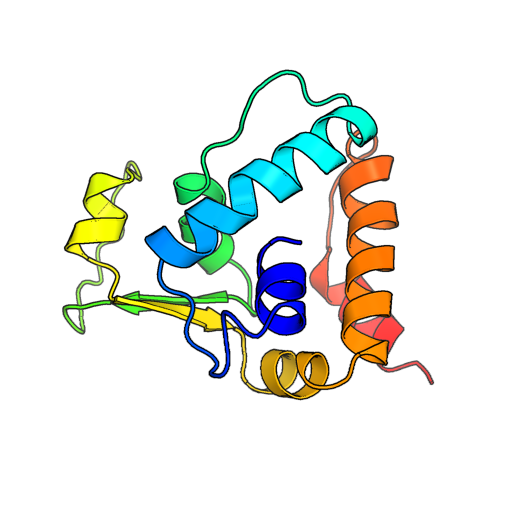 A 1 95 ? -5.644 -15.621 0.808 1.00 96.56 95 MET A CA 1
ATOM 793 C C . MET A 1 95 ? -6.554 -14.420 0.523 1.00 96.56 95 MET A C 1
ATOM 795 O O . MET A 1 95 ? -7.775 -14.523 0.652 1.00 96.56 95 MET A O 1
ATOM 799 N N . LEU A 1 96 ? -5.991 -13.287 0.094 1.00 97.12 96 LEU A N 1
ATOM 800 C CA . LEU A 1 96 ? -6.761 -12.065 -0.153 1.00 97.12 96 LEU A CA 1
ATOM 801 C C . LEU A 1 96 ? -7.691 -12.146 -1.369 1.00 97.12 96 LEU A C 1
ATOM 803 O O . LEU A 1 96 ? -8.524 -11.251 -1.533 1.00 97.12 96 LEU A O 1
ATOM 807 N N . GLN A 1 97 ? -7.653 -13.217 -2.167 1.00 97.12 97 GLN A N 1
ATOM 808 C CA . GLN A 1 97 ? -8.674 -13.450 -3.194 1.00 97.12 97 GLN A CA 1
ATOM 809 C C . GLN A 1 97 ? -10.042 -13.767 -2.577 1.00 97.12 97 GLN A C 1
ATOM 811 O O . GLN A 1 97 ? -11.082 -13.395 -3.130 1.00 97.12 97 GLN A O 1
ATOM 816 N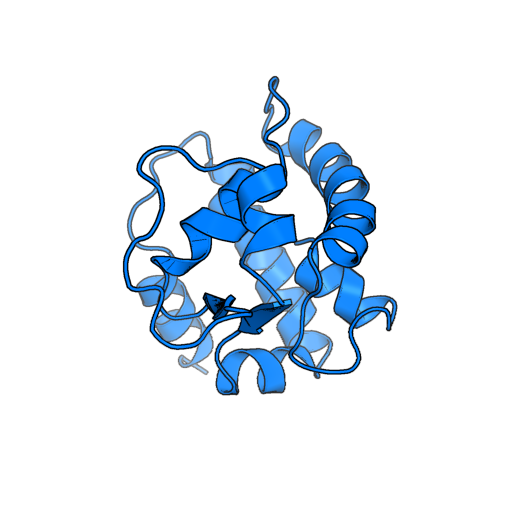 N . HIS A 1 98 ? -10.074 -14.343 -1.373 1.00 97.38 98 HIS A N 1
ATOM 817 C CA . HIS A 1 98 ? -11.321 -14.626 -0.671 1.00 97.38 98 HIS A CA 1
ATOM 818 C C . HIS A 1 98 ? -11.736 -13.456 0.227 1.00 97.38 98 HIS A C 1
ATOM 820 O O . HIS A 1 98 ? -10.997 -13.014 1.110 1.00 97.38 98 HIS A O 1
ATOM 826 N N . LYS A 1 99 ? -12.983 -12.996 0.060 1.00 96.62 99 LYS A N 1
ATOM 827 C CA . LYS A 1 99 ? -13.549 -11.869 0.822 1.00 96.62 99 LYS A CA 1
ATOM 828 C C . LYS A 1 99 ? -13.461 -12.060 2.340 1.00 96.62 99 LYS A C 1
ATOM 830 O O . LYS A 1 99 ? -13.201 -11.103 3.056 1.00 96.62 99 LYS A O 1
ATOM 835 N N . VAL A 1 100 ? -13.628 -13.290 2.829 1.00 96.81 100 VAL A N 1
ATOM 836 C CA . VAL A 1 100 ? -13.551 -13.595 4.268 1.00 96.81 100 VAL A CA 1
ATOM 837 C C . VAL A 1 100 ? -12.181 -13.229 4.846 1.00 96.81 100 VAL A C 1
ATOM 839 O O . VAL A 1 100 ? -12.117 -12.599 5.899 1.00 96.81 100 VAL A O 1
ATOM 842 N N . TYR A 1 101 ? -11.086 -13.552 4.152 1.00 96.19 101 TYR A N 1
ATOM 843 C CA . TYR A 1 101 ? -9.740 -13.210 4.624 1.00 96.19 101 TYR A CA 1
ATOM 844 C C . TYR A 1 101 ? -9.442 -11.714 4.498 1.00 96.19 101 TYR A C 1
ATOM 846 O O . TYR A 1 101 ? -8.769 -11.162 5.366 1.00 96.19 101 TYR A O 1
ATOM 854 N N . ARG A 1 102 ? -9.990 -11.036 3.479 1.00 96.81 102 ARG A N 1
ATOM 855 C CA . ARG A 1 102 ? -9.917 -9.568 3.378 1.00 96.81 102 ARG A CA 1
ATOM 856 C C . ARG A 1 102 ? -10.592 -8.880 4.560 1.00 96.81 102 ARG A C 1
ATOM 858 O O . ARG A 1 102 ? -9.975 -8.018 5.177 1.00 96.81 102 ARG A O 1
ATOM 865 N N . ASN A 1 103 ? -11.806 -9.304 4.909 1.00 96.12 103 ASN A N 1
ATOM 866 C CA . ASN A 1 103 ? -12.540 -8.759 6.050 1.00 96.12 103 ASN A CA 1
ATOM 867 C C . ASN A 1 103 ? -11.774 -8.976 7.361 1.00 96.12 103 ASN A C 1
ATOM 869 O O . ASN A 1 103 ? -11.550 -8.019 8.091 1.00 96.12 103 ASN A O 1
ATOM 873 N N . ARG A 1 104 ? -11.290 -10.201 7.611 1.00 94.12 104 ARG A N 1
ATOM 874 C CA . ARG A 1 104 ? -10.510 -10.518 8.820 1.00 94.12 104 ARG A CA 1
ATOM 875 C C . ARG A 1 104 ? -9.235 -9.684 8.936 1.00 94.12 104 ARG A C 1
ATOM 877 O O . ARG A 1 104 ? -8.936 -9.170 10.006 1.00 94.12 104 ARG A O 1
ATOM 884 N N . LEU A 1 105 ? -8.483 -9.531 7.842 1.00 93.50 105 LEU A N 1
ATOM 885 C CA . LEU A 1 105 ? -7.282 -8.692 7.841 1.00 93.50 105 LEU A CA 1
ATOM 886 C C . LEU A 1 105 ? -7.631 -7.209 8.057 1.00 93.50 105 LEU A C 1
ATOM 888 O O . LEU A 1 105 ? -6.879 -6.491 8.713 1.00 93.50 105 LEU A O 1
ATOM 892 N N . ALA A 1 106 ? -8.759 -6.744 7.514 1.00 93.88 106 ALA A N 1
ATOM 893 C CA . ALA A 1 106 ? -9.245 -5.385 7.731 1.00 93.88 106 ALA A CA 1
ATOM 894 C C . ALA A 1 106 ? -9.629 -5.119 9.184 1.00 93.88 106 ALA A C 1
ATOM 896 O O . ALA A 1 106 ? -9.165 -4.128 9.743 1.00 93.88 106 ALA A O 1
ATOM 897 N N . GLU A 1 107 ? -10.411 -6.006 9.792 1.00 92.94 107 GLU A N 1
ATOM 898 C CA . GLU A 1 107 ? -10.773 -5.947 11.210 1.00 92.94 107 GLU A CA 1
ATOM 899 C C . GLU A 1 107 ? -9.521 -5.929 12.088 1.00 92.94 107 GLU A C 1
ATOM 901 O O . GLU A 1 107 ? -9.337 -4.993 12.860 1.00 92.94 107 GLU A O 1
ATOM 906 N N . PHE A 1 108 ? -8.597 -6.871 11.867 1.00 89.88 108 PHE A N 1
ATOM 907 C CA . PHE A 1 108 ? -7.342 -6.943 12.613 1.00 89.88 108 PHE A CA 1
ATOM 908 C C . PHE A 1 108 ? -6.524 -5.649 12.526 1.00 89.88 108 PHE A C 1
ATOM 910 O O . PHE A 1 108 ? -6.127 -5.108 13.549 1.00 89.88 108 PHE A O 1
ATOM 917 N N . ILE A 1 109 ? -6.291 -5.105 11.325 1.00 89.56 109 ILE A N 1
ATOM 918 C CA . ILE A 1 109 ? -5.524 -3.855 11.173 1.00 89.56 109 ILE A CA 1
ATOM 919 C C . ILE A 1 109 ? -6.230 -2.686 11.873 1.00 89.56 109 ILE A C 1
ATOM 921 O O . ILE A 1 109 ? -5.578 -1.834 12.474 1.00 89.56 109 ILE A O 1
ATOM 925 N N . VAL A 1 110 ? -7.559 -2.613 11.787 1.00 89.62 110 VAL A N 1
ATOM 926 C CA . VAL A 1 110 ? -8.315 -1.546 12.448 1.00 89.62 110 VAL A CA 1
ATOM 927 C C . VAL A 1 110 ? -8.198 -1.652 13.963 1.00 89.62 110 VAL A C 1
ATOM 929 O O . VAL A 1 110 ? -7.955 -0.640 14.621 1.00 89.62 110 VAL A O 1
ATOM 932 N N . ASP A 1 111 ? -8.357 -2.851 14.506 1.00 87.38 111 ASP A N 1
ATOM 933 C CA . ASP A 1 111 ? -8.383 -3.063 15.946 1.00 87.38 111 ASP A CA 1
ATOM 934 C C . ASP A 1 111 ? -6.986 -2.986 16.568 1.00 87.38 111 ASP A C 1
ATOM 936 O O . ASP A 1 111 ? -6.820 -2.293 17.567 1.00 87.38 111 ASP A O 1
ATOM 940 N N . GLU A 1 112 ? -5.981 -3.595 15.939 1.00 82.50 112 GLU A N 1
ATOM 941 C CA . GLU A 1 112 ? -4.646 -3.796 16.521 1.00 82.50 112 GLU A CA 1
ATOM 942 C C . GLU A 1 112 ? -3.582 -2.793 16.070 1.00 82.50 112 GLU A C 1
ATOM 944 O O . GLU A 1 112 ? -2.538 -2.702 16.713 1.00 82.50 112 GLU A O 1
ATOM 949 N N . GLU A 1 113 ? -3.812 -2.027 15.001 1.00 78.06 113 GLU A N 1
ATOM 950 C CA . GLU A 1 113 ? -2.836 -1.029 14.533 1.00 78.06 113 GLU A CA 1
ATOM 951 C C . GLU A 1 113 ? -3.408 0.391 14.507 1.00 78.06 113 GLU A C 1
ATOM 953 O O . GLU A 1 113 ? -2.681 1.345 14.766 1.00 78.06 113 GLU A O 1
ATOM 958 N N . ILE A 1 114 ? -4.700 0.568 14.208 1.00 81.00 114 ILE A N 1
ATOM 959 C CA . ILE A 1 114 ? -5.306 1.906 14.074 1.00 81.00 114 ILE A CA 1
ATOM 960 C C . ILE A 1 114 ? -5.889 2.385 15.407 1.00 81.00 114 ILE A C 1
ATOM 962 O O . ILE A 1 114 ? -5.598 3.502 15.834 1.00 81.00 114 ILE A O 1
ATOM 966 N N . LYS A 1 115 ? -6.701 1.564 16.084 1.00 81.69 115 LYS A N 1
ATOM 967 C CA . LYS A 1 115 ? -7.332 1.936 17.366 1.00 81.69 115 LYS A CA 1
ATOM 968 C C . LYS A 1 115 ? -6.351 1.905 18.539 1.00 81.69 115 LYS A C 1
ATOM 970 O O . LYS A 1 115 ? -6.440 2.735 19.438 1.00 81.69 115 LYS A O 1
ATOM 975 N N . THR A 1 116 ? -5.415 0.966 18.525 1.00 70.88 116 THR A N 1
ATOM 976 C CA . THR A 1 116 ? -4.372 0.773 19.547 1.00 70.88 116 THR A CA 1
ATOM 977 C C . THR A 1 116 ? -3.086 1.539 19.235 1.00 70.88 116 THR A C 1
ATOM 979 O O . THR A 1 116 ? -2.134 1.422 20.000 1.00 70.88 116 THR A O 1
ATOM 982 N N . ALA A 1 117 ? -3.029 2.368 18.181 1.00 60.34 117 ALA A N 1
ATOM 983 C CA . ALA A 1 117 ? -1.862 3.204 17.854 1.00 60.34 117 ALA A CA 1
ATOM 984 C C . ALA A 1 117 ? -1.386 4.074 19.038 1.00 60.34 117 ALA A C 1
ATOM 986 O O . ALA A 1 117 ? -0.216 4.446 19.127 1.00 60.34 117 ALA A O 1
ATOM 987 N N . THR A 1 118 ? -2.269 4.354 20.002 1.00 53.19 118 THR A N 1
ATOM 988 C CA . THR A 1 118 ? -1.953 5.031 21.268 1.00 53.19 118 THR A CA 1
ATOM 989 C C . THR A 1 118 ? -1.276 4.134 22.321 1.00 53.19 118 THR A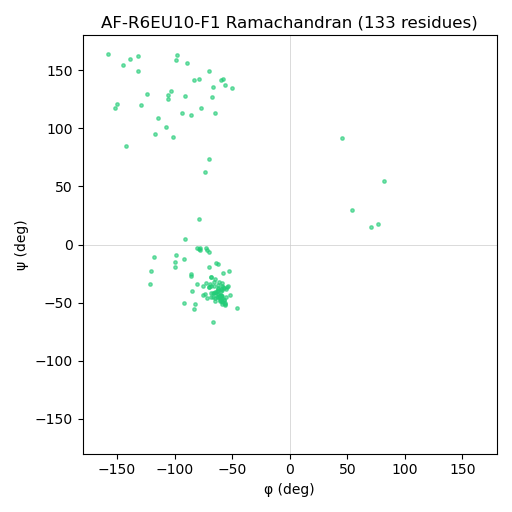 C 1
ATOM 991 O O . THR A 1 118 ? -0.923 4.609 23.398 1.00 53.19 118 THR A O 1
ATOM 994 N N . THR A 1 119 ? -1.086 2.835 22.068 1.00 51.12 119 THR A N 1
ATOM 995 C CA . THR A 1 119 ? -0.599 1.833 23.031 1.00 51.12 119 THR A CA 1
ATOM 996 C C . THR A 1 119 ? 0.339 0.808 22.367 1.00 51.12 119 THR A C 1
ATOM 998 O O . THR A 1 119 ? -0.046 -0.285 21.988 1.00 51.12 119 THR A O 1
ATOM 1001 N N . ARG A 1 120 ? 1.623 1.188 22.287 1.00 49.22 120 ARG A N 1
ATOM 1002 C CA . ARG A 1 120 ? 2.846 0.358 22.164 1.00 49.22 120 ARG A CA 1
ATOM 1003 C C . ARG A 1 120 ? 2.836 -0.808 21.142 1.00 49.22 120 ARG A C 1
ATOM 1005 O O . ARG A 1 120 ? 2.634 -1.966 21.487 1.00 49.22 120 ARG A O 1
ATOM 1012 N N . SER A 1 121 ? 3.277 -0.502 19.920 1.00 49.81 121 SER A N 1
ATOM 1013 C CA . SER A 1 121 ? 3.624 -1.459 18.854 1.00 49.81 121 SER A CA 1
ATOM 1014 C C . SER A 1 121 ? 4.831 -2.345 19.210 1.00 49.81 121 SER A C 1
ATOM 1016 O O . SER A 1 121 ? 5.954 -1.841 19.296 1.00 49.81 121 SER A O 1
ATOM 1018 N N . ARG A 1 122 ? 4.630 -3.664 19.385 1.00 48.34 122 ARG A N 1
ATOM 1019 C CA . ARG A 1 122 ? 5.669 -4.699 19.176 1.00 48.34 122 ARG A CA 1
ATOM 1020 C C . ARG A 1 122 ? 5.061 -6.041 18.722 1.00 48.34 122 ARG A C 1
ATOM 1022 O O . ARG A 1 122 ? 4.361 -6.699 19.480 1.00 48.34 122 ARG A O 1
ATOM 1029 N N . SER A 1 123 ? 5.503 -6.491 17.539 1.00 56.91 123 SER A N 1
ATOM 1030 C CA . SER A 1 123 ? 5.357 -7.838 16.935 1.00 56.91 123 SER A CA 1
ATOM 1031 C C . SER A 1 123 ? 4.035 -8.188 16.213 1.00 56.91 123 SER A C 1
ATOM 1033 O O . SER A 1 123 ? 3.434 -9.233 16.445 1.00 56.91 123 SER A O 1
ATOM 1035 N N . PHE A 1 124 ? 3.669 -7.350 15.238 1.00 60.78 124 PHE A N 1
ATOM 1036 C CA . PHE A 1 124 ? 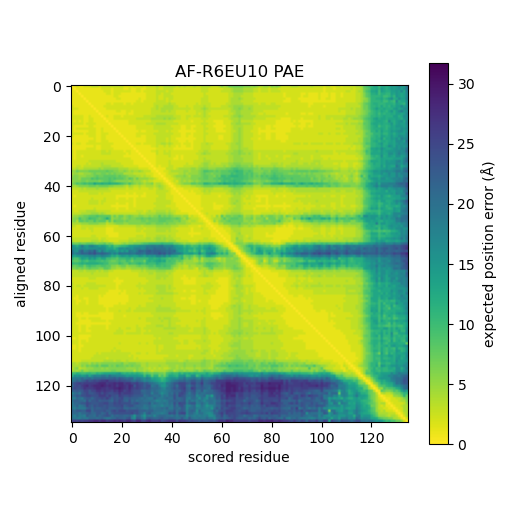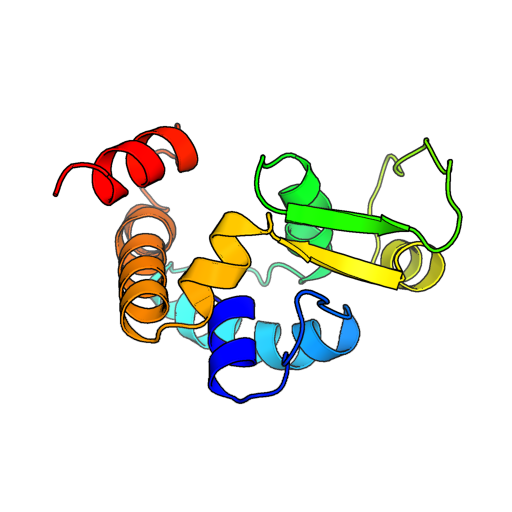2.557 -7.484 14.277 1.00 60.78 124 PHE A CA 1
ATOM 1037 C C . PHE A 1 124 ? 2.414 -8.872 13.595 1.00 60.78 124 PHE A C 1
ATOM 1039 O O . PHE A 1 124 ? 1.367 -9.510 13.682 1.00 60.78 124 PHE A O 1
ATOM 1046 N N . MET A 1 125 ? 3.462 -9.397 12.942 1.00 55.06 125 MET A N 1
ATOM 1047 C CA . MET A 1 125 ? 3.337 -10.588 12.071 1.00 55.06 125 MET A CA 1
ATOM 1048 C C . MET A 1 125 ? 3.327 -11.931 12.811 1.00 55.06 125 MET A C 1
ATOM 1050 O O . MET A 1 125 ? 2.628 -12.853 12.393 1.00 55.06 125 MET A O 1
ATOM 1054 N N . ARG A 1 126 ? 4.068 -12.065 13.921 1.00 56.59 126 ARG A N 1
ATOM 1055 C CA . ARG A 1 126 ? 4.132 -13.333 14.673 1.00 56.59 126 ARG A CA 1
ATOM 1056 C C . ARG A 1 126 ? 2.811 -13.630 15.382 1.00 56.59 126 ARG A C 1
ATOM 1058 O O . ARG A 1 126 ? 2.403 -14.784 15.461 1.00 56.59 126 ARG A O 1
ATOM 1065 N N . ILE A 1 127 ? 2.147 -12.587 15.876 1.00 62.38 127 ILE A N 1
ATOM 1066 C CA . ILE A 1 127 ? 0.839 -12.697 16.526 1.00 62.38 127 ILE A CA 1
ATOM 1067 C C . ILE A 1 127 ? -0.235 -13.006 15.476 1.00 62.38 127 ILE A C 1
ATOM 1069 O O . ILE A 1 127 ? -0.997 -13.954 15.651 1.00 62.38 127 ILE A O 1
ATOM 1073 N N . PHE A 1 128 ? -0.231 -12.292 14.346 1.00 61.47 128 PHE A N 1
ATOM 1074 C CA . PHE A 1 128 ? -1.205 -12.489 13.271 1.00 61.47 128 PHE A CA 1
ATOM 1075 C C . PHE A 1 128 ? -1.128 -13.882 12.620 1.00 61.47 128 PHE A C 1
ATOM 1077 O O . PHE A 1 128 ? -2.157 -14.533 12.444 1.00 61.47 128 PHE A O 1
ATOM 1084 N N . LEU A 1 129 ? 0.077 -14.383 12.310 1.00 57.59 129 LEU A N 1
ATOM 1085 C CA . LEU A 1 129 ? 0.261 -15.721 11.725 1.00 57.59 129 LEU A CA 1
ATOM 1086 C C . LEU A 1 129 ? -0.158 -16.842 12.684 1.00 57.59 129 LEU A C 1
ATOM 1088 O O . LEU A 1 129 ? -0.814 -17.788 12.255 1.00 57.59 129 LEU A O 1
ATOM 1092 N N . ASN A 1 130 ? 0.169 -16.725 13.974 1.00 57.91 130 ASN A N 1
ATOM 1093 C CA . ASN A 1 130 ? -0.237 -17.716 14.971 1.00 57.91 130 ASN A CA 1
ATOM 1094 C C . ASN A 1 130 ? -1.755 -17.702 15.210 1.00 57.91 130 ASN A C 1
ATOM 1096 O O . ASN A 1 130 ? -2.350 -18.760 15.387 1.00 57.91 130 ASN A O 1
ATOM 1100 N N . TRP A 1 131 ? -2.391 -16.528 15.170 1.00 57.81 131 TRP A N 1
ATOM 1101 C CA . TRP A 1 131 ? -3.844 -16.397 15.308 1.00 57.81 131 TRP A CA 1
ATOM 1102 C C . TRP A 1 131 ? -4.611 -16.942 14.091 1.00 57.81 131 TRP A C 1
ATOM 1104 O O . TRP A 1 131 ? -5.650 -17.574 14.247 1.00 57.81 131 TRP A O 1
ATOM 1114 N N . LEU A 1 132 ? -4.080 -16.769 12.876 1.00 51.59 132 LEU A N 1
ATOM 1115 C CA . LEU A 1 132 ? -4.698 -17.261 11.637 1.00 51.59 132 LEU A CA 1
ATOM 1116 C C . LEU A 1 132 ? -4.719 -18.791 11.497 1.00 51.59 132 LEU A C 1
ATOM 1118 O O . LEU A 1 132 ? -5.581 -19.310 10.791 1.00 51.59 132 LEU A O 1
ATOM 1122 N N . VAL A 1 133 ? -3.758 -19.489 12.108 1.00 54.12 133 VAL A N 1
ATOM 1123 C CA . VAL A 1 133 ? -3.551 -20.945 11.962 1.00 54.12 133 VAL A CA 1
ATOM 1124 C C . VAL A 1 133 ? -4.150 -21.740 13.134 1.00 54.12 133 VAL A C 1
ATOM 1126 O O . VAL A 1 133 ? -4.236 -22.959 13.065 1.00 54.12 133 VAL A O 1
ATOM 1129 N N . ALA A 1 134 ? -4.602 -21.079 14.203 1.00 60.00 134 ALA A N 1
ATOM 1130 C CA . ALA A 1 134 ? -5.138 -21.725 15.406 1.00 60.00 134 ALA A CA 1
ATOM 1131 C C . ALA A 1 134 ? -6.596 -22.242 15.282 1.00 60.00 134 ALA A C 1
ATOM 1133 O O . ALA A 1 134 ? -7.264 -22.403 16.304 1.00 60.00 134 ALA A O 1
ATOM 1134 N N . ILE A 1 135 ? -7.093 -22.491 14.062 1.00 44.84 135 ILE A N 1
ATOM 1135 C CA . ILE A 1 135 ? -8.415 -23.089 13.780 1.00 44.84 135 ILE A CA 1
ATOM 1136 C C . ILE A 1 135 ? -8.228 -24.355 12.951 1.00 44.84 135 ILE A C 1
ATOM 1138 O O . ILE A 1 135 ? -7.599 -24.245 11.873 1.00 44.84 135 ILE A O 1
#

Solvent-accessible surface area (backbone atoms only — not comparable to full-atom values): 8110 Å² total; per-residue (Å²): 108,39,67,58,53,33,44,74,72,58,75,40,86,57,83,54,45,39,65,71,68,47,46,70,41,32,57,62,47,47,60,68,46,27,71,69,49,68,52,87,72,88,78,63,62,59,52,62,71,51,62,40,49,82,41,96,47,34,44,74,43,50,70,54,84,84,68,82,72,75,68,97,71,87,47,63,67,53,46,72,74,41,42,62,28,31,33,55,38,66,73,58,49,61,46,53,72,39,67,70,51,39,51,53,52,49,51,47,46,45,57,69,52,37,63,34,64,89,60,79,93,81,65,72,64,68,53,50,56,54,62,72,64,74,116

Foldseek 3Di:
DLVLVCVVVVVDPDQWADPVSSQVSCVVVCVVLCVLLVPPDDDHPQVCLPVCCVPPWKHFDWPDPPPPDDDPDTDPVCCVHTTPTMGTDPVVVVQSNDPVSSVVVVVCCCVPPRNCVVPDDDDDPVVVVVVVPPD

pLDDT: mean 85.62, std 14.59, range [44.84, 98.06]

Nearest PDB structures (foldseek):
  8h0l-assembly2_B  TM=8.301E-01  e=1.936E-04  Hahella ganghwensis
  7jpr-assembly1_D  TM=5.748E-01  e=3.695E+00  Homo sapiens

Sequence (135 aa):
MALIKGIEDGVFKHNSFEYEKLACIYEAVFKKYADISKQTEYTPLYYPFFHLHTSDFWNLCLKTPHSDKFPSTISVGWIRNNVEYAYIAPKLWDMLQHKVYRNRLAEFIVDEEIKTATTRSRSFMRIFLNWLVAI

Mean predicted aligned error: 7.14 Å